Protein AF-A0A929DPY5-F1 (afdb_monomer_lite)

pLDDT: mean 79.28, std 12.45, range [51.19, 92.69]

Radius of gyration: 14.45 Å; chains: 1; bounding box: 39×23×31 Å

Secondary structure (DSSP, 8-state):
-HHHHHHHHHHT-SSPPP--HHHHHHHHT--HHHHHHHHHHHHHHHHHHHHGGGHHHHT-

Foldseek 3Di:
DVLVVLCCQQVVPDNHDHDDLVVSCVVVVHDSVVSVVSVVVVVVVVVVVVVVVCVVVVVD

Sequence (60 aa):
AWERRVIEMRFGLGDECSRTLEEVGAELGLTKERIRQIEKEALTRLRHLSESQDLVDYLS

Structure (mmCIF, N/CA/C/O backbone):
data_AF-A0A929DPY5-F1
#
_entry.id   AF-A0A929DPY5-F1
#
loop_
_atom_site.group_PDB
_atom_site.id
_atom_site.type_symbol
_atom_site.label_atom_id
_atom_site.label_alt_id
_atom_site.label_comp_id
_atom_site.label_asym_id
_atom_site.label_entity_id
_atom_site.label_seq_id
_atom_site.pdbx_PDB_ins_code
_atom_site.Cartn_x
_atom_site.Cartn_y
_atom_site.Cartn_z
_atom_site.occupancy
_atom_site.B_iso_or_equiv
_atom_site.auth_seq_id
_atom_site.auth_comp_id
_atom_site.auth_asym_id
_atom_site.auth_atom_id
_atom_site.pdbx_PDB_model_num
ATOM 1 N N . ALA A 1 1 ? -12.563 -7.436 -8.859 1.00 63.91 1 ALA A N 1
ATOM 2 C CA . ALA A 1 1 ? -11.789 -7.855 -7.674 1.00 63.91 1 ALA A CA 1
ATOM 3 C C . ALA A 1 1 ? -11.510 -6.623 -6.826 1.00 63.91 1 ALA A C 1
ATOM 5 O O . ALA A 1 1 ? -10.965 -5.661 -7.354 1.00 63.91 1 ALA A O 1
ATOM 6 N N . TRP A 1 2 ? -11.923 -6.612 -5.559 1.00 75.56 2 TRP A N 1
ATOM 7 C CA . TRP A 1 2 ? -11.802 -5.440 -4.677 1.00 75.56 2 TRP A CA 1
ATOM 8 C C . TRP A 1 2 ? -10.346 -5.003 -4.445 1.00 75.56 2 TRP A C 1
ATOM 10 O O . TRP A 1 2 ? -10.083 -3.831 -4.220 1.00 75.56 2 TRP A O 1
ATOM 20 N N . GLU A 1 3 ? -9.394 -5.922 -4.613 1.00 81.88 3 GLU A N 1
ATOM 21 C CA . GLU A 1 3 ? -7.948 -5.660 -4.563 1.00 81.88 3 GLU A CA 1
ATOM 22 C C . GLU A 1 3 ? -7.495 -4.615 -5.589 1.00 81.88 3 GLU A C 1
ATOM 24 O O . GLU A 1 3 ? -6.706 -3.734 -5.269 1.00 81.88 3 GLU A O 1
ATOM 29 N N . ARG A 1 4 ? -8.043 -4.662 -6.810 1.00 82.31 4 ARG A N 1
ATOM 30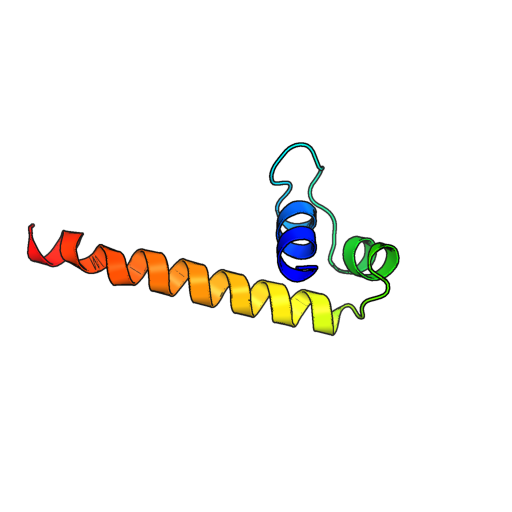 C CA . ARG A 1 4 ? -7.740 -3.674 -7.852 1.00 82.31 4 ARG A CA 1
ATOM 31 C C . ARG A 1 4 ? -8.222 -2.281 -7.446 1.00 82.31 4 ARG A C 1
ATOM 33 O O . ARG A 1 4 ? -7.484 -1.318 -7.597 1.00 82.31 4 ARG A O 1
ATOM 40 N N . ARG A 1 5 ? -9.417 -2.210 -6.855 1.00 84.44 5 ARG A N 1
ATOM 41 C CA . ARG A 1 5 ? -10.025 -0.966 -6.368 1.00 84.44 5 ARG A CA 1
ATOM 42 C C . ARG A 1 5 ? -9.202 -0.339 -5.238 1.00 84.44 5 ARG A C 1
ATOM 44 O O . ARG A 1 5 ? -8.997 0.865 -5.234 1.00 84.44 5 ARG A O 1
ATOM 51 N N . VAL A 1 6 ? -8.667 -1.161 -4.328 1.00 85.94 6 VAL A N 1
ATOM 52 C CA . VAL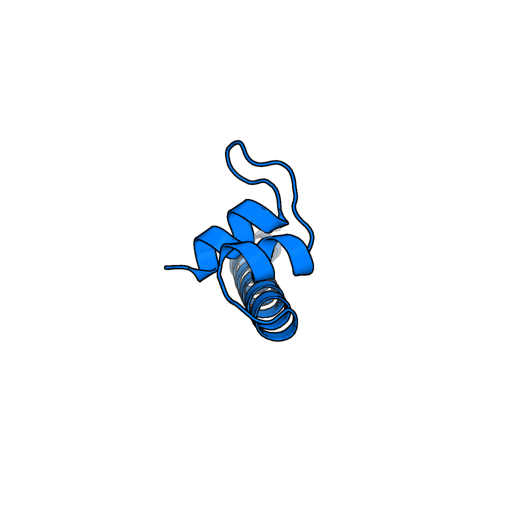 A 1 6 ? -7.745 -0.711 -3.270 1.00 85.94 6 VAL A CA 1
ATOM 53 C C . VAL A 1 6 ? -6.506 -0.034 -3.857 1.00 85.94 6 VAL A C 1
ATOM 55 O O . VAL A 1 6 ? -6.107 1.021 -3.375 1.00 85.94 6 VAL A O 1
ATOM 58 N N . ILE A 1 7 ? -5.903 -0.630 -4.889 1.00 84.94 7 ILE A N 1
ATOM 59 C CA . ILE A 1 7 ? -4.694 -0.104 -5.537 1.00 84.94 7 ILE A CA 1
ATOM 60 C C . ILE A 1 7 ? -5.002 1.164 -6.341 1.00 84.94 7 ILE A C 1
ATOM 62 O O . ILE A 1 7 ? -4.259 2.136 -6.235 1.00 84.94 7 ILE A O 1
ATOM 66 N N . GLU A 1 8 ? -6.115 1.192 -7.074 1.00 84.62 8 GLU A N 1
ATOM 67 C CA . GLU A 1 8 ? -6.579 2.381 -7.801 1.00 84.62 8 GLU A CA 1
ATOM 68 C C . GLU A 1 8 ? -6.778 3.572 -6.852 1.00 84.62 8 GLU A C 1
ATOM 70 O O . GLU A 1 8 ? -6.186 4.628 -7.069 1.00 84.62 8 GLU A O 1
ATOM 75 N N . MET A 1 9 ? -7.470 3.367 -5.727 1.00 82.56 9 MET A N 1
ATOM 76 C CA . MET A 1 9 ? -7.719 4.414 -4.732 1.00 82.56 9 MET A CA 1
ATOM 77 C C . MET A 1 9 ? -6.465 4.816 -3.935 1.00 82.56 9 MET A C 1
ATOM 79 O O . MET A 1 9 ? -6.303 5.986 -3.588 1.00 82.56 9 MET A O 1
ATOM 83 N N . ARG A 1 10 ? -5.563 3.876 -3.607 1.00 83.62 10 ARG A N 1
ATOM 84 C CA . ARG A 1 10 ? -4.339 4.188 -2.837 1.00 83.62 10 ARG A CA 1
ATOM 85 C C . ARG A 1 10 ? -3.322 4.979 -3.640 1.00 83.62 10 ARG A C 1
ATOM 87 O O . ARG A 1 10 ? -2.698 5.888 -3.096 1.00 83.62 10 ARG A O 1
ATOM 94 N N . PHE A 1 11 ? -3.134 4.604 -4.900 1.00 79.81 11 PHE A N 1
ATOM 95 C CA . PHE A 1 11 ? -2.109 5.183 -5.766 1.00 79.81 11 PHE A CA 1
ATOM 96 C C . PHE A 1 11 ? -2.666 6.241 -6.722 1.00 79.81 11 PHE A C 1
ATOM 98 O O . PHE A 1 11 ? -1.894 6.843 -7.462 1.00 79.81 11 PHE A O 1
ATOM 105 N N . GLY A 1 12 ? -3.978 6.490 -6.681 1.00 79.19 12 GLY A N 1
ATOM 106 C CA . GLY A 1 12 ? -4.649 7.466 -7.532 1.00 79.19 12 GLY A CA 1
ATOM 107 C C . GLY A 1 12 ? -4.575 7.111 -9.016 1.00 79.19 12 GLY A C 1
ATOM 108 O O . GLY A 1 12 ? -4.316 7.966 -9.859 1.00 79.19 12 GLY A O 1
ATOM 109 N N . LEU A 1 13 ? -4.723 5.825 -9.344 1.00 80.12 13 LEU A N 1
ATOM 110 C CA . LEU A 1 13 ? -4.663 5.353 -10.728 1.00 80.12 13 LEU A CA 1
ATOM 111 C C . LEU A 1 13 ? -6.035 5.531 -11.390 1.00 80.12 13 LEU A C 1
ATOM 113 O O . LEU A 1 13 ? -7.039 5.050 -10.870 1.00 80.12 13 LEU A O 1
ATOM 117 N N . GLY A 1 14 ? -6.071 6.179 -12.557 1.00 72.62 14 GLY A N 1
ATOM 118 C CA . GLY A 1 14 ? -7.306 6.483 -13.287 1.00 72.62 14 GLY A CA 1
ATOM 119 C C . GLY A 1 14 ? -7.665 7.961 -13.165 1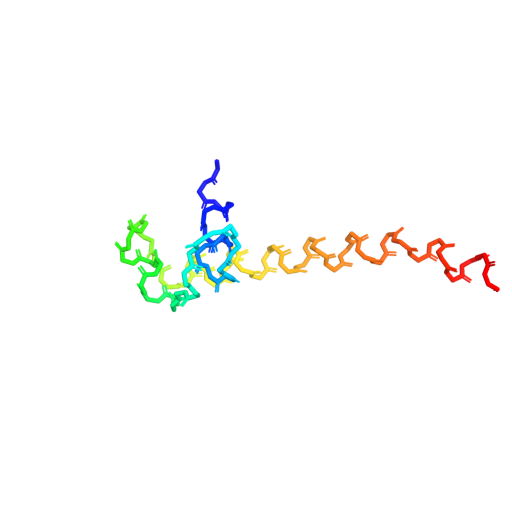.00 72.62 14 GLY A C 1
ATOM 120 O O . GLY A 1 14 ? -7.126 8.760 -13.915 1.00 72.62 14 GLY A O 1
ATOM 121 N N . ASP A 1 15 ? -8.537 8.304 -12.216 1.00 62.31 15 ASP A N 1
ATOM 122 C CA . ASP A 1 15 ? -9.046 9.672 -11.987 1.00 62.31 15 ASP A CA 1
ATOM 123 C C . ASP A 1 15 ? -9.324 9.956 -10.490 1.00 62.31 15 ASP A C 1
ATOM 125 O O . ASP A 1 15 ? -10.032 10.897 -10.131 1.00 62.31 15 ASP A O 1
ATOM 129 N N . GLU A 1 16 ? -8.802 9.127 -9.580 1.00 66.69 16 GLU A N 1
ATOM 130 C CA . GLU A 1 16 ? -9.020 9.273 -8.135 1.00 66.69 16 GLU A CA 1
ATOM 131 C C . GLU A 1 16 ? -7.804 9.937 -7.474 1.00 66.69 16 GLU A C 1
ATOM 133 O O . GLU A 1 16 ? -6.661 9.593 -7.759 1.00 66.69 16 GLU A O 1
ATOM 138 N N . CYS A 1 17 ? -8.025 10.890 -6.562 1.00 78.12 17 CYS A N 1
ATOM 139 C CA . CYS A 1 17 ? -6.952 11.358 -5.681 1.00 78.12 17 CYS A CA 1
ATOM 140 C C . CYS A 1 17 ? -6.450 10.193 -4.821 1.00 78.12 17 CYS A C 1
ATOM 142 O O . CYS A 1 17 ? -7.248 9.353 -4.399 1.00 78.12 17 CYS A O 1
ATOM 144 N N . SER A 1 18 ? -5.153 10.170 -4.507 1.00 82.69 18 SER A N 1
ATOM 145 C CA . SER A 1 18 ? -4.608 9.184 -3.577 1.00 82.69 18 SER A CA 1
ATOM 146 C C . SER A 1 18 ? -5.292 9.303 -2.213 1.00 82.69 18 SER A C 1
ATOM 148 O O . SER A 1 18 ? -5.341 10.373 -1.605 1.00 82.69 18 SER A O 1
ATOM 150 N N . ARG A 1 19 ? -5.848 8.186 -1.744 1.00 85.88 19 ARG A 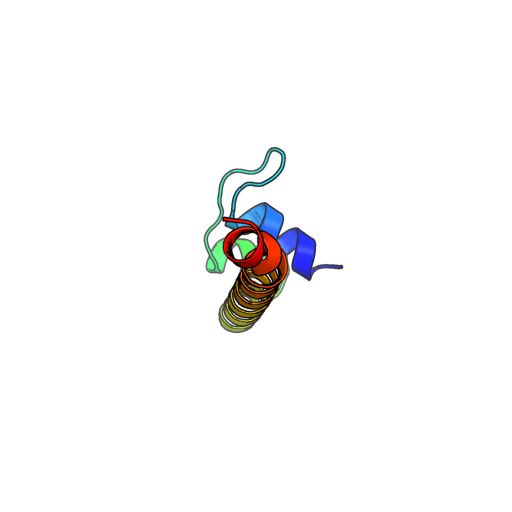N 1
ATOM 151 C CA . ARG A 1 19 ? -6.518 8.077 -0.445 1.00 85.88 19 ARG A CA 1
ATOM 152 C C . ARG A 1 19 ? -5.632 7.354 0.561 1.00 85.88 19 ARG A C 1
ATOM 154 O O . ARG A 1 19 ? -4.798 6.509 0.222 1.00 85.88 19 ARG A O 1
ATOM 161 N N . THR A 1 20 ? -5.809 7.682 1.830 1.00 89.44 20 THR A N 1
ATOM 162 C CA . THR A 1 20 ? -5.139 7.011 2.948 1.00 89.44 20 THR A CA 1
ATOM 163 C C . THR A 1 20 ? -5.713 5.610 3.185 1.00 89.44 20 THR A C 1
ATOM 165 O O . THR A 1 20 ? -6.817 5.282 2.757 1.00 89.44 20 THR A O 1
ATOM 168 N N . LEU A 1 21 ? -4.982 4.760 3.916 1.00 86.88 21 LEU A N 1
ATOM 169 C CA . LEU A 1 21 ? -5.465 3.422 4.298 1.00 86.88 21 LEU A CA 1
ATOM 170 C C . LEU A 1 21 ? -6.797 3.460 5.068 1.00 86.88 21 LEU A C 1
ATOM 172 O O . LEU A 1 21 ? -7.589 2.528 4.956 1.00 86.88 21 LEU A O 1
ATOM 176 N N . GLU A 1 22 ? -7.017 4.507 5.866 1.00 87.81 22 GLU A N 1
ATOM 177 C CA . GLU A 1 22 ? -8.247 4.699 6.641 1.00 87.81 22 GLU A CA 1
ATOM 178 C C . GLU A 1 22 ? -9.432 5.065 5.752 1.00 87.81 22 GLU A C 1
ATOM 180 O O . GLU A 1 22 ? -10.487 4.451 5.882 1.00 87.81 22 GLU A O 1
ATOM 185 N N . GLU A 1 23 ? -9.251 5.990 4.810 1.00 88.25 23 GLU A N 1
ATOM 186 C CA . GLU A 1 23 ? -10.304 6.384 3.866 1.00 88.25 23 GLU A CA 1
ATOM 187 C C . GLU A 1 23 ? -10.705 5.218 2.955 1.00 88.25 23 GLU A C 1
ATOM 189 O O . GLU A 1 23 ? -11.888 4.925 2.795 1.00 88.25 23 GLU A O 1
ATOM 194 N N . VAL A 1 24 ? -9.717 4.489 2.428 1.00 88.00 24 VAL A N 1
ATOM 195 C CA . VAL A 1 24 ? -9.946 3.305 1.587 1.00 88.00 24 VAL A CA 1
ATOM 196 C C . VAL A 1 24 ? -10.641 2.193 2.379 1.00 88.00 24 VAL A C 1
ATOM 198 O O . VAL A 1 24 ? -11.543 1.531 1.868 1.00 88.00 24 VAL A O 1
ATOM 201 N N . GLY A 1 25 ? -10.238 1.984 3.636 1.00 88.94 25 GLY A N 1
ATOM 202 C CA . GLY A 1 25 ? -10.859 1.002 4.524 1.00 88.94 25 GLY A CA 1
ATOM 203 C C . GLY A 1 25 ? -12.313 1.342 4.851 1.00 88.94 25 GLY A C 1
ATOM 204 O O . GLY A 1 25 ? -13.174 0.465 4.778 1.00 88.94 25 GLY A O 1
ATOM 205 N N . ALA A 1 26 ? -12.604 2.611 5.144 1.00 90.31 26 ALA A N 1
ATOM 206 C CA . ALA A 1 26 ? -13.956 3.080 5.438 1.00 90.31 26 ALA A CA 1
ATOM 207 C C . ALA A 1 26 ? -14.906 2.909 4.242 1.00 90.31 26 ALA A C 1
ATOM 209 O O . ALA A 1 26 ? -16.039 2.468 4.415 1.00 90.31 26 ALA A O 1
ATOM 210 N N . GLU A 1 27 ? -14.440 3.199 3.028 1.00 87.94 27 GLU A N 1
ATOM 211 C CA . GLU A 1 27 ? -15.249 3.105 1.809 1.00 87.94 27 GLU A CA 1
ATOM 212 C C . GLU A 1 27 ? -15.497 1.667 1.347 1.00 87.94 27 GLU A C 1
ATOM 214 O O . GLU A 1 27 ? -16.571 1.349 0.838 1.00 87.94 27 GLU A O 1
ATOM 219 N N . LEU A 1 28 ? -14.521 0.778 1.547 1.00 85.75 28 LEU A N 1
ATOM 220 C CA . LEU A 1 28 ? -14.623 -0.628 1.149 1.00 85.75 28 LEU A CA 1
ATOM 221 C C . LEU A 1 28 ? -15.125 -1.544 2.276 1.00 85.75 28 LEU A C 1
ATOM 223 O O . LEU A 1 28 ? -15.258 -2.749 2.063 1.00 85.75 28 LEU A O 1
ATOM 227 N N . GLY A 1 29 ? -15.386 -1.002 3.470 1.00 90.75 29 GLY A N 1
ATOM 228 C CA . GLY A 1 29 ? -15.770 -1.783 4.650 1.00 90.75 29 GLY A CA 1
ATOM 229 C C . GLY A 1 29 ? -14.671 -2.743 5.120 1.00 90.75 29 GLY A C 1
ATOM 230 O O . GLY A 1 29 ? -14.961 -3.807 5.667 1.00 90.75 29 GLY A O 1
ATOM 231 N N . LEU A 1 30 ? -13.405 -2.399 4.872 1.00 89.12 30 LEU A N 1
ATOM 232 C CA . LEU A 1 30 ? -12.237 -3.216 5.183 1.00 89.12 30 LEU A CA 1
ATOM 233 C C . LEU A 1 30 ? -11.422 -2.599 6.317 1.00 89.12 30 LEU A C 1
ATOM 235 O O . LEU A 1 30 ? -11.327 -1.385 6.476 1.00 89.12 30 LEU A O 1
ATOM 239 N N . THR A 1 31 ? -10.763 -3.453 7.096 1.00 92.06 31 THR A N 1
ATOM 240 C CA . THR A 1 31 ? -9.844 -2.980 8.132 1.00 92.06 31 THR A CA 1
ATOM 241 C C . THR A 1 31 ? -8.576 -2.396 7.509 1.00 92.06 31 THR A C 1
ATOM 243 O O . THR A 1 31 ? -8.109 -2.847 6.461 1.00 92.06 31 THR A O 1
ATOM 246 N N . LYS A 1 32 ? -7.956 -1.438 8.207 1.00 90.75 32 LYS A N 1
ATOM 247 C CA . LYS A 1 32 ? -6.671 -0.833 7.817 1.00 90.75 32 LYS A CA 1
ATOM 248 C C . LYS A 1 3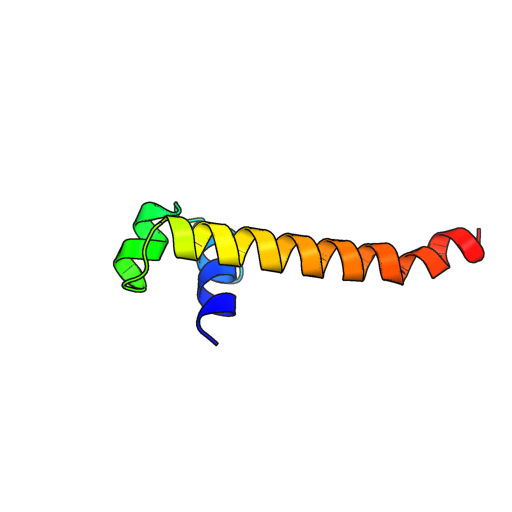2 ? -5.591 -1.883 7.528 1.00 90.75 32 LYS A C 1
ATOM 250 O O . LYS A 1 32 ? -4.851 -1.768 6.554 1.00 90.75 32 LYS A O 1
ATOM 255 N N . GLU A 1 33 ? -5.537 -2.938 8.342 1.00 91.38 33 GLU A N 1
ATOM 256 C CA . GLU A 1 33 ? -4.579 -4.032 8.161 1.00 91.38 33 GLU A CA 1
ATOM 257 C C . GLU A 1 33 ? -4.864 -4.847 6.894 1.00 91.38 33 GLU A C 1
ATOM 259 O O . GLU A 1 33 ? -3.929 -5.243 6.201 1.00 91.38 33 GLU A O 1
ATOM 264 N N . ARG A 1 34 ? -6.138 -5.042 6.525 1.00 89.50 34 ARG A N 1
ATOM 265 C CA . ARG A 1 34 ? -6.485 -5.715 5.269 1.00 89.50 34 ARG A CA 1
ATOM 266 C C . ARG A 1 34 ? -6.028 -4.905 4.057 1.00 89.50 34 ARG A C 1
ATOM 268 O O . ARG A 1 34 ? -5.464 -5.486 3.133 1.00 89.50 34 ARG A O 1
ATOM 275 N N . ILE A 1 35 ? -6.205 -3.582 4.079 1.00 90.12 35 ILE A N 1
ATOM 276 C CA . ILE A 1 35 ? -5.697 -2.694 3.020 1.00 90.12 35 ILE A CA 1
ATOM 277 C C . ILE A 1 35 ? -4.164 -2.779 2.933 1.00 90.12 35 ILE A C 1
ATOM 279 O O . ILE A 1 35 ? -3.620 -2.935 1.842 1.00 90.12 35 ILE A O 1
ATOM 283 N N . ARG A 1 36 ? -3.466 -2.777 4.078 1.00 91.00 36 ARG A N 1
ATOM 284 C CA . ARG A 1 36 ? -2.000 -2.911 4.140 1.00 91.00 36 ARG A CA 1
ATOM 285 C C . ARG A 1 36 ? -1.496 -4.236 3.556 1.00 91.00 36 ARG A C 1
ATOM 287 O O . ARG A 1 36 ? -0.468 -4.261 2.882 1.00 91.00 36 ARG A O 1
ATOM 294 N N . GLN A 1 37 ? -2.201 -5.340 3.810 1.00 92.69 37 GLN A N 1
ATOM 295 C CA . GLN A 1 37 ? -1.867 -6.649 3.238 1.00 92.69 37 GLN A CA 1
ATOM 296 C C . GLN A 1 37 ? -1.992 -6.650 1.713 1.00 92.69 37 GLN A C 1
ATOM 298 O O . GLN A 1 37 ? -1.073 -7.105 1.037 1.00 92.69 37 GLN A O 1
ATOM 303 N N . ILE A 1 38 ? -3.089 -6.099 1.185 1.00 90.00 38 ILE A N 1
ATOM 304 C CA . ILE A 1 38 ? -3.329 -6.000 -0.262 1.00 90.00 38 ILE A CA 1
ATOM 305 C C . ILE A 1 38 ? -2.257 -5.128 -0.927 1.00 90.00 38 ILE A C 1
ATOM 307 O O . ILE A 1 38 ? -1.714 -5.508 -1.961 1.00 90.00 38 ILE A O 1
ATOM 311 N N . GLU A 1 39 ? -1.901 -3.994 -0.315 1.00 87.38 39 GLU A N 1
ATOM 312 C CA . GLU A 1 39 ? -0.828 -3.117 -0.800 1.00 87.38 39 GLU A CA 1
ATOM 313 C C . GLU A 1 39 ? 0.513 -3.860 -0.865 1.00 87.38 39 GLU A C 1
ATOM 315 O O . GLU A 1 39 ? 1.191 -3.835 -1.892 1.00 87.38 39 GLU A O 1
ATOM 320 N N . LYS A 1 40 ? 0.870 -4.589 0.200 1.00 90.75 40 LYS A N 1
ATOM 321 C CA . LYS A 1 40 ? 2.095 -5.394 0.236 1.00 90.75 40 LYS A CA 1
ATOM 322 C C . LYS A 1 40 ? 2.100 -6.463 -0.856 1.00 90.75 40 LYS A C 1
ATOM 324 O O . LYS A 1 40 ? 3.106 -6.624 -1.539 1.00 90.75 40 LYS A O 1
ATOM 329 N N . GLU A 1 41 ? 0.996 -7.181 -1.024 1.00 90.00 41 GLU A N 1
ATOM 330 C CA . GLU A 1 41 ? 0.881 -8.243 -2.021 1.00 90.00 41 GLU A CA 1
ATOM 331 C C . GLU A 1 41 ? 0.978 -7.698 -3.451 1.00 90.00 41 GLU A C 1
ATOM 333 O O . GLU A 1 41 ? 1.703 -8.256 -4.276 1.00 90.00 41 GLU A O 1
ATOM 338 N N . ALA A 1 42 ? 0.326 -6.570 -3.736 1.00 86.50 42 ALA A N 1
ATOM 339 C CA . ALA A 1 42 ? 0.423 -5.903 -5.028 1.00 86.50 42 ALA A CA 1
ATOM 340 C C . ALA A 1 42 ? 1.852 -5.427 -5.325 1.00 86.50 42 ALA A C 1
ATOM 342 O O . ALA A 1 42 ? 2.358 -5.682 -6.414 1.00 86.50 42 ALA A O 1
ATOM 343 N N . LEU A 1 43 ? 2.533 -4.805 -4.355 1.00 85.62 43 LEU A N 1
ATOM 344 C CA . LEU A 1 43 ? 3.928 -4.377 -4.507 1.00 85.62 43 LEU A CA 1
ATOM 345 C C . LEU A 1 43 ? 4.877 -5.560 -4.726 1.00 85.62 43 LEU A C 1
ATOM 347 O O . LEU A 1 43 ? 5.779 -5.475 -5.557 1.00 85.62 43 LEU A O 1
ATOM 351 N N . THR A 1 44 ? 4.672 -6.671 -4.016 1.00 88.81 44 THR A N 1
ATOM 352 C CA . THR A 1 44 ? 5.446 -7.902 -4.225 1.00 88.81 44 THR A CA 1
ATOM 353 C C . THR A 1 44 ? 5.228 -8.462 -5.631 1.00 88.81 44 THR A C 1
ATOM 355 O O . THR A 1 44 ? 6.201 -8.785 -6.307 1.00 88.81 44 THR A O 1
ATOM 358 N N . ARG A 1 45 ? 3.979 -8.522 -6.115 1.00 84.50 45 ARG A N 1
ATOM 359 C CA . ARG A 1 45 ? 3.685 -8.965 -7.490 1.00 84.50 45 ARG A CA 1
ATOM 360 C C . ARG A 1 45 ? 4.307 -8.032 -8.533 1.00 84.50 45 ARG A C 1
ATOM 362 O O . ARG A 1 45 ? 4.901 -8.522 -9.484 1.00 84.50 45 ARG A O 1
ATOM 369 N N . LEU A 1 46 ? 4.218 -6.713 -8.347 1.00 80.31 46 LEU A N 1
ATOM 370 C CA . LEU A 1 46 ? 4.830 -5.730 -9.249 1.00 80.31 46 LEU A CA 1
ATOM 371 C C . LEU A 1 46 ? 6.353 -5.876 -9.306 1.00 80.31 46 LEU A C 1
ATOM 373 O O . LEU A 1 46 ? 6.916 -5.870 -10.395 1.00 80.31 46 LEU A O 1
ATOM 377 N N . ARG A 1 47 ? 7.003 -6.078 -8.155 1.00 83.38 47 ARG A N 1
ATOM 378 C CA . ARG A 1 47 ? 8.448 -6.322 -8.085 1.00 83.38 47 ARG A CA 1
ATOM 379 C C . ARG A 1 47 ? 8.854 -7.587 -8.837 1.00 83.38 47 ARG A C 1
ATOM 381 O O . ARG A 1 47 ? 9.796 -7.553 -9.614 1.00 83.38 47 ARG A O 1
ATOM 388 N N . HIS A 1 48 ? 8.125 -8.685 -8.658 1.00 79.44 48 HIS A N 1
ATOM 389 C CA . HIS A 1 48 ? 8.429 -9.920 -9.381 1.00 79.44 48 HIS A CA 1
ATOM 390 C C . HIS A 1 48 ? 8.169 -9.813 -10.884 1.00 79.44 48 HIS A C 1
ATOM 392 O O . HIS A 1 48 ? 8.864 -10.452 -11.667 1.00 79.44 48 HIS A O 1
ATOM 398 N N . LEU A 1 49 ? 7.201 -8.997 -11.310 1.00 75.44 49 LEU A N 1
ATOM 399 C CA . LEU A 1 49 ? 6.990 -8.703 -12.728 1.00 75.44 49 LEU A CA 1
ATOM 400 C C . LEU A 1 49 ? 8.146 -7.881 -13.321 1.00 75.44 49 LEU A C 1
ATOM 402 O O . LEU A 1 49 ? 8.528 -8.145 -14.457 1.00 75.44 49 LEU A O 1
ATOM 406 N N . SER A 1 50 ? 8.728 -6.943 -12.562 1.00 68.44 50 SER A N 1
ATOM 407 C CA . SER A 1 50 ? 9.925 -6.201 -12.987 1.00 68.44 50 SER A CA 1
ATOM 408 C C . SER A 1 50 ? 11.213 -7.031 -12.923 1.00 68.44 50 SER A C 1
ATOM 410 O O . SER A 1 50 ? 12.048 -6.894 -13.801 1.00 68.44 50 SER A O 1
ATOM 412 N N . GLU A 1 51 ? 11.366 -7.929 -11.945 1.00 63.75 51 GLU A N 1
ATOM 413 C CA . GLU A 1 51 ? 12.505 -8.868 -11.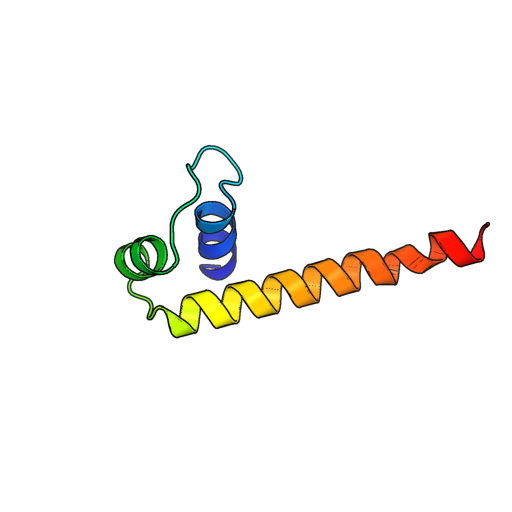854 1.00 63.75 51 GLU A CA 1
ATOM 414 C C . GLU A 1 51 ? 12.403 -9.976 -12.918 1.00 63.75 51 GLU A C 1
ATOM 416 O O . GLU A 1 51 ? 13.392 -10.440 -13.461 1.00 63.75 51 GLU A O 1
ATOM 421 N N . SER A 1 52 ? 11.196 -10.382 -13.322 1.00 57.62 52 SER A N 1
ATOM 422 C CA . SER A 1 52 ? 11.031 -11.265 -14.494 1.00 57.62 52 SER A CA 1
ATOM 423 C C . SER A 1 52 ? 11.438 -10.574 -15.801 1.00 57.62 52 SER A C 1
ATOM 425 O O . SER A 1 52 ? 11.648 -11.232 -16.820 1.00 57.62 52 SER A O 1
ATOM 427 N N . GLN A 1 53 ? 11.548 -9.245 -15.779 1.00 56.44 53 GLN A N 1
ATOM 428 C CA . GLN A 1 53 ? 12.137 -8.457 -16.849 1.00 56.44 53 GLN A CA 1
ATOM 429 C C . GLN A 1 53 ? 13.676 -8.513 -16.833 1.00 56.44 53 GLN A C 1
ATOM 431 O O . GLN A 1 53 ? 14.249 -8.070 -17.815 1.00 56.44 53 GLN A O 1
ATOM 436 N N . ASP A 1 54 ? 14.344 -9.144 -15.850 1.00 51.19 54 ASP A N 1
ATOM 437 C CA . ASP A 1 54 ? 15.814 -9.339 -15.774 1.00 51.19 54 ASP A CA 1
ATOM 438 C C . ASP A 1 54 ? 16.406 -10.190 -16.923 1.00 51.19 54 ASP A C 1
ATOM 440 O O . ASP A 1 54 ? 17.619 -10.361 -17.029 1.00 51.19 54 ASP A O 1
ATOM 444 N N . LEU A 1 55 ? 15.592 -10.644 -17.884 1.00 55.88 55 LEU A N 1
ATOM 445 C CA . LEU A 1 55 ? 16.091 -10.933 -19.238 1.00 55.88 55 LEU A CA 1
ATOM 446 C C . LEU A 1 55 ? 16.772 -9.709 -19.890 1.00 55.88 55 LEU A C 1
ATOM 448 O O . LEU A 1 55 ? 17.548 -9.875 -20.827 1.00 55.88 55 LEU A O 1
ATOM 452 N N . VAL A 1 56 ? 16.493 -8.498 -19.401 1.00 55.34 56 VAL A N 1
ATOM 453 C CA . VAL A 1 56 ? 17.102 -7.231 -19.824 1.00 55.34 56 VAL A CA 1
ATOM 454 C C . VAL A 1 56 ? 18.586 -7.155 -19.438 1.00 55.34 56 VAL A C 1
ATOM 456 O O . VAL A 1 56 ? 19.362 -6.658 -20.247 1.00 55.34 56 VAL A O 1
ATOM 459 N N . ASP A 1 57 ? 19.006 -7.735 -18.308 1.00 52.84 57 ASP A N 1
ATOM 460 C CA . ASP A 1 57 ? 20.427 -7.817 -17.916 1.00 52.84 57 ASP A CA 1
ATOM 461 C C . ASP A 1 57 ? 21.154 -9.010 -18.570 1.00 52.84 57 ASP A C 1
ATOM 463 O O . ASP A 1 57 ? 22.367 -8.983 -18.750 1.00 52.84 57 ASP A O 1
ATOM 467 N N . TYR A 1 58 ? 20.436 -10.064 -18.981 1.00 55.69 58 TYR A N 1
ATOM 468 C CA . TYR A 1 58 ? 21.037 -11.187 -19.724 1.00 55.69 58 TYR A CA 1
ATOM 469 C C . TYR A 1 58 ? 21.362 -10.838 -21.194 1.00 55.69 58 TYR A C 1
ATOM 471 O O . TYR A 1 58 ? 22.118 -11.556 -21.850 1.00 55.69 58 TYR A O 1
ATOM 479 N N . LEU A 1 59 ? 20.791 -9.750 -21.722 1.00 54.12 59 LEU A N 1
ATOM 480 C CA . LEU A 1 59 ? 21.020 -9.254 -23.086 1.00 54.12 59 LEU A CA 1
ATOM 481 C C . LEU A 1 59 ? 21.922 -8.006 -23.152 1.00 54.12 59 LEU A C 1
ATOM 483 O O . LEU A 1 59 ? 22.136 -7.502 -24.258 1.00 54.12 59 LEU A O 1
ATOM 487 N N . SER A 1 60 ? 22.437 -7.513 -22.018 1.00 55.28 60 SER A N 1
ATOM 488 C CA . SER A 1 60 ? 23.404 -6.403 -21.969 1.00 55.28 60 SER A CA 1
ATOM 489 C C . SER A 1 60 ? 24.849 -6.884 -21.909 1.00 55.28 60 SER A C 1
ATOM 491 O O . SER A 1 60 ? 25.141 -7.708 -21.014 1.00 55.28 60 SER A O 1
#